Protein AF-A0A0E9LSZ1-F1 (afdb_monomer_lite)

pLDDT: mean 91.05, std 6.28, range [59.66, 96.69]

Radius of gyration: 18.32 Å; chains: 1; bounding box: 44×30×48 Å

Secondary structure (DSSP, 8-state):
--S--SEEE--B--SSHHHHHHHHHHHTTTS-----HHHHHTT---TT--HHHHHHHHHHTS-HHHHTTB-S--PEEE----BS---SS-EEE-TTT-S-----EEEEETTEEEETTTEEEEGGG--S-------

Foldseek 3Di:
DAQLDFKDWDFFDDPDVVLVVVLVVQLCVVDPPDDPVFCSLLVVDDPVDDNLVVSVVSLVSDDPVSNVGGDPGGDMGGDDWQAQDGAPGADEDDCVVPVDDDFDQRTDGRQWTQGPPNYIYRPVVDDDDDDDDDD

Sequence (135 aa):
MDQGASAAVKLCETPNRHIAGLVEQHLSQHFSDKTVWKKMVMNQVNETIDLAEFRQNALGYLTPGMLRFESEDKRVYTFNYPVIHYPDAAQTVSFDKILDIEGVLEGIKGQYLLLDGNRVLNIRRHSGYEMVMDY

Structure (mmCIF, N/CA/C/O backbone):
data_AF-A0A0E9LSZ1-F1
#
_entry.id   AF-A0A0E9LSZ1-F1
#
loop_
_atom_site.group_PDB
_atom_site.id
_atom_site.type_symbol
_atom_site.label_atom_id
_atom_site.label_alt_id
_atom_site.label_comp_id
_atom_site.label_asym_id
_atom_site.label_entity_id
_atom_site.label_seq_id
_atom_site.pdbx_PDB_ins_code
_atom_site.Cartn_x
_atom_site.Cartn_y
_atom_site.Cartn_z
_atom_site.occupancy
_atom_site.B_iso_or_equiv
_atom_site.auth_seq_id
_atom_site.auth_comp_id
_atom_site.auth_asym_id
_atom_site.auth_atom_id
_atom_site.pdbx_PDB_model_num
ATOM 1 N N . MET A 1 1 ? -3.906 -7.228 -0.835 1.00 59.66 1 MET A N 1
ATOM 2 C CA . MET A 1 1 ? -2.904 -6.181 -1.132 1.00 59.66 1 MET A CA 1
ATOM 3 C C . MET A 1 1 ? -2.451 -5.595 0.186 1.00 59.66 1 MET A C 1
ATOM 5 O O . MET A 1 1 ? -3.307 -5.155 0.935 1.00 59.66 1 MET A O 1
ATOM 9 N N . ASP A 1 2 ? -1.154 -5.584 0.478 1.00 66.75 2 ASP A N 1
ATOM 10 C CA . ASP A 1 2 ? -0.672 -5.186 1.811 1.00 66.75 2 ASP A CA 1
ATOM 11 C C . ASP A 1 2 ? -0.615 -3.665 2.001 1.00 66.75 2 ASP A C 1
ATOM 13 O O . ASP A 1 2 ? -0.883 -3.157 3.088 1.00 66.75 2 ASP A O 1
ATOM 17 N N . GLN A 1 3 ? -0.324 -2.925 0.927 1.00 73.31 3 GLN A N 1
ATOM 18 C CA . GLN A 1 3 ? -0.040 -1.490 0.995 1.00 73.31 3 GLN A CA 1
ATOM 19 C C . GLN A 1 3 ? -1.211 -0.573 0.601 1.00 73.31 3 GLN A C 1
ATOM 21 O O . GLN A 1 3 ? -1.004 0.623 0.483 1.00 73.31 3 GLN A O 1
ATOM 26 N N . GLY A 1 4 ? -2.428 -1.084 0.366 1.00 83.56 4 GLY A N 1
ATOM 27 C CA . GLY A 1 4 ? -3.614 -0.236 0.128 1.00 83.56 4 GLY A CA 1
ATOM 28 C C . GLY A 1 4 ? -3.534 0.721 -1.079 1.00 83.56 4 GLY A C 1
ATOM 29 O O . GLY A 1 4 ? -4.219 1.748 -1.092 1.00 83.56 4 GLY A O 1
ATOM 30 N N . ALA A 1 5 ? -2.708 0.402 -2.085 1.00 88.44 5 ALA A N 1
ATOM 31 C CA . ALA A 1 5 ? -2.524 1.209 -3.291 1.00 88.44 5 ALA A CA 1
ATOM 32 C C . ALA A 1 5 ? -3.860 1.473 -4.000 1.00 88.44 5 ALA A C 1
ATOM 34 O O . ALA A 1 5 ? -4.684 0.567 -4.126 1.00 88.44 5 ALA A O 1
ATOM 35 N N . SER A 1 6 ? -4.068 2.713 -4.451 1.00 90.00 6 SER A N 1
ATOM 36 C CA . SER A 1 6 ? -5.288 3.131 -5.168 1.00 90.00 6 SER A CA 1
ATOM 37 C C . SER A 1 6 ? -5.145 3.005 -6.685 1.00 90.00 6 SER A C 1
ATOM 39 O O . SER A 1 6 ? -6.137 2.822 -7.384 1.00 90.00 6 SER A O 1
ATOM 41 N N . ALA A 1 7 ? -3.912 3.030 -7.191 1.00 91.44 7 ALA A N 1
ATOM 42 C CA . ALA A 1 7 ? -3.604 2.714 -8.575 1.00 91.44 7 ALA A CA 1
ATOM 43 C C . ALA A 1 7 ? -2.188 2.136 -8.713 1.00 91.44 7 ALA A C 1
ATOM 45 O O . ALA A 1 7 ? -1.355 2.306 -7.821 1.00 91.44 7 ALA A O 1
ATOM 46 N N . ALA A 1 8 ? -1.925 1.445 -9.819 1.00 92.25 8 ALA A N 1
ATOM 47 C CA . ALA A 1 8 ? -0.615 0.913 -10.173 1.00 92.25 8 ALA A CA 1
ATOM 48 C C . ALA A 1 8 ? -0.434 0.864 -11.692 1.00 92.25 8 ALA A C 1
ATOM 50 O O . ALA A 1 8 ? -1.396 0.770 -12.448 1.00 92.25 8 ALA A O 1
ATOM 51 N N . VAL A 1 9 ? 0.817 0.865 -12.135 1.00 94.69 9 VAL A N 1
ATOM 52 C CA . VAL A 1 9 ? 1.195 0.630 -13.530 1.00 94.69 9 VAL A CA 1
ATOM 53 C C . VAL A 1 9 ? 2.315 -0.399 -13.559 1.00 94.69 9 VAL A C 1
ATOM 55 O O . VAL A 1 9 ? 3.185 -0.406 -12.685 1.00 94.69 9 VAL A O 1
ATOM 58 N N . LYS A 1 10 ? 2.285 -1.303 -14.538 1.00 95.06 10 LYS A N 1
ATOM 59 C CA . LYS A 1 10 ? 3.307 -2.338 -14.657 1.00 95.06 10 LYS A CA 1
ATOM 60 C C . LYS A 1 10 ? 4.573 -1.750 -15.287 1.00 95.06 10 LYS A C 1
ATOM 62 O O . LYS A 1 10 ? 4.518 -1.087 -16.324 1.00 95.06 10 LYS A O 1
ATOM 67 N N . LEU A 1 11 ? 5.714 -1.992 -14.643 1.00 95.56 11 LEU A N 1
ATOM 68 C CA . LEU A 1 11 ? 7.016 -1.528 -15.123 1.00 95.56 11 LEU A CA 1
ATOM 69 C C . LEU A 1 11 ? 7.757 -2.632 -15.882 1.00 95.56 11 LEU A C 1
ATOM 71 O O . LEU A 1 11 ? 8.099 -2.453 -17.049 1.00 95.56 11 LEU A O 1
ATOM 75 N N . CYS A 1 12 ? 7.947 -3.789 -15.242 1.00 95.88 12 CYS A N 1
ATOM 76 C CA . CYS A 1 12 ? 8.688 -4.916 -15.801 1.00 95.88 12 CYS A CA 1
ATOM 77 C C . CYS A 1 12 ? 7.959 -6.252 -15.606 1.00 95.88 12 CYS A C 1
ATOM 79 O O . CYS A 1 12 ? 7.284 -6.458 -14.598 1.00 95.88 12 CYS A O 1
ATOM 81 N N . GLU A 1 13 ? 8.156 -7.179 -16.542 1.00 96.31 13 GLU A N 1
ATOM 82 C CA . GLU A 1 13 ? 7.776 -8.591 -16.444 1.00 96.31 13 GLU A CA 1
ATOM 83 C C . GLU A 1 13 ? 9.040 -9.443 -16.481 1.00 96.31 13 GLU A C 1
ATOM 85 O O . GLU A 1 13 ? 9.707 -9.588 -17.504 1.00 96.31 13 GLU A O 1
ATOM 90 N N . THR A 1 14 ? 9.406 -9.978 -15.322 1.00 96.19 14 THR A N 1
ATOM 91 C CA . THR A 1 14 ? 10.652 -10.719 -15.142 1.00 96.19 14 THR A CA 1
ATOM 92 C C . THR A 1 14 ? 10.361 -12.218 -15.029 1.00 96.19 14 THR A C 1
ATOM 94 O O . THR A 1 14 ? 9.304 -12.617 -14.535 1.00 96.19 14 THR A O 1
ATOM 97 N N . PRO A 1 15 ? 11.285 -13.094 -15.460 1.00 95.25 15 PRO A N 1
ATOM 98 C CA . PRO A 1 15 ? 11.036 -14.536 -15.479 1.00 95.25 15 PRO A CA 1
ATOM 99 C C . PRO A 1 15 ? 11.062 -15.174 -14.080 1.00 95.25 15 PRO A C 1
ATOM 101 O O . PRO A 1 15 ? 10.687 -16.334 -13.928 1.00 95.25 15 PRO A O 1
ATOM 104 N N . ASN A 1 16 ? 11.540 -14.463 -13.053 1.00 95.94 16 ASN A N 1
ATOM 105 C CA . ASN A 1 16 ? 11.568 -14.944 -11.675 1.00 95.94 16 ASN A CA 1
ATOM 106 C C . ASN A 1 16 ? 11.652 -13.790 -10.662 1.00 95.94 16 ASN A C 1
ATOM 108 O O . ASN A 1 16 ? 12.044 -12.667 -10.982 1.00 95.94 16 ASN A O 1
ATOM 112 N N . ARG A 1 17 ? 11.337 -14.107 -9.399 1.00 95.38 17 ARG A N 1
ATOM 113 C CA . ARG A 1 17 ? 11.363 -13.146 -8.283 1.00 95.38 17 ARG A CA 1
ATOM 114 C C . ARG A 1 17 ? 12.750 -12.569 -7.998 1.00 95.38 17 ARG A C 1
ATOM 116 O O . ARG A 1 17 ? 12.836 -11.459 -7.493 1.00 95.38 17 ARG A O 1
ATOM 123 N N . HIS A 1 18 ? 13.823 -13.297 -8.312 1.00 96.12 18 HIS A N 1
ATOM 124 C CA . HIS A 1 18 ? 15.182 -12.804 -8.090 1.00 96.12 18 HIS A CA 1
ATOM 125 C C . HIS A 1 18 ? 15.478 -11.588 -8.978 1.00 96.12 18 HIS A C 1
ATOM 127 O O . HIS A 1 18 ? 15.919 -10.560 -8.476 1.00 96.12 18 HIS A O 1
ATOM 133 N N . ILE A 1 19 ? 15.153 -11.661 -10.272 1.00 95.44 19 ILE A N 1
ATOM 134 C CA . ILE A 1 19 ? 15.326 -10.534 -11.200 1.00 95.44 19 ILE A CA 1
ATOM 135 C C . ILE A 1 19 ? 14.367 -9.388 -10.859 1.00 95.44 19 ILE A C 1
ATOM 137 O O . ILE A 1 19 ? 14.782 -8.234 -10.917 1.00 95.44 19 ILE A O 1
ATOM 141 N N . ALA A 1 20 ? 13.122 -9.685 -10.459 1.00 95.75 20 ALA A N 1
ATOM 142 C CA . ALA A 1 20 ? 12.211 -8.656 -9.946 1.00 95.75 20 ALA A CA 1
ATOM 143 C C . ALA A 1 20 ? 12.845 -7.882 -8.777 1.00 95.75 20 ALA A C 1
ATOM 145 O O . ALA A 1 20 ? 12.922 -6.659 -8.831 1.00 95.75 20 ALA A O 1
ATOM 146 N N . GLY A 1 21 ? 13.394 -8.596 -7.789 1.00 94.94 21 GLY A N 1
ATOM 147 C CA . GLY A 1 21 ? 14.049 -7.986 -6.633 1.00 94.94 21 GLY A CA 1
ATOM 148 C C . GLY A 1 21 ? 15.271 -7.137 -6.996 1.00 94.94 21 GLY A C 1
ATOM 149 O O . GLY A 1 21 ? 15.482 -6.092 -6.391 1.00 94.94 21 GLY A O 1
ATOM 150 N N . LEU A 1 22 ? 16.051 -7.526 -8.013 1.00 95.38 22 LEU A N 1
ATOM 151 C CA . LEU A 1 22 ? 17.169 -6.706 -8.503 1.00 95.38 22 LEU A CA 1
ATOM 152 C C . LEU A 1 22 ? 16.692 -5.386 -9.124 1.00 95.38 22 LEU A C 1
ATOM 154 O O . LEU A 1 22 ? 17.313 -4.348 -8.903 1.00 95.38 22 LEU A O 1
ATOM 158 N N . VAL A 1 23 ? 15.595 -5.414 -9.889 1.00 95.69 23 VAL A N 1
ATOM 159 C CA . VAL A 1 23 ? 14.981 -4.202 -10.456 1.00 95.69 23 VAL A CA 1
ATOM 160 C C . VAL A 1 23 ? 14.418 -3.317 -9.341 1.00 95.69 23 VAL A C 1
ATOM 162 O O . VAL A 1 23 ? 14.687 -2.118 -9.322 1.00 95.69 23 VAL A O 1
ATOM 165 N N . GLU A 1 24 ? 13.694 -3.900 -8.384 1.00 94.19 24 GLU A N 1
ATOM 166 C CA . GLU A 1 24 ? 13.137 -3.188 -7.225 1.00 94.19 24 GLU A CA 1
ATOM 167 C C . GLU A 1 24 ? 14.233 -2.524 -6.381 1.00 94.19 24 GLU A C 1
ATOM 169 O O . GLU A 1 24 ? 14.139 -1.335 -6.083 1.00 94.19 24 GLU A O 1
ATOM 174 N N . GLN A 1 25 ? 15.305 -3.252 -6.056 1.00 93.94 25 GLN A N 1
ATOM 175 C CA . GLN A 1 25 ? 16.440 -2.734 -5.284 1.00 93.94 25 GLN A CA 1
ATOM 176 C C . GLN A 1 25 ? 17.167 -1.594 -6.013 1.00 93.94 25 GLN A C 1
ATOM 178 O O . GLN A 1 25 ? 17.665 -0.657 -5.386 1.00 93.94 25 GLN A O 1
ATOM 183 N N . HIS A 1 26 ? 17.263 -1.669 -7.341 1.00 94.81 26 HIS A N 1
ATOM 184 C CA . HIS A 1 26 ? 17.845 -0.592 -8.138 1.00 94.81 26 HIS A CA 1
ATOM 185 C C . HIS A 1 26 ? 16.960 0.658 -8.089 1.00 94.81 26 HIS A C 1
ATOM 187 O O . HIS A 1 26 ? 17.433 1.753 -7.792 1.00 94.81 26 HIS A O 1
ATOM 193 N N . LEU A 1 27 ? 15.652 0.491 -8.287 1.00 94.44 27 LEU A N 1
ATOM 194 C CA . LEU A 1 27 ? 14.690 1.593 -8.263 1.00 94.44 27 LEU A CA 1
ATOM 195 C C . LEU A 1 27 ? 14.496 2.202 -6.872 1.00 94.44 27 LEU A C 1
ATOM 197 O O . LEU A 1 27 ? 14.244 3.402 -6.779 1.00 94.44 27 LEU A O 1
ATOM 201 N N . SER A 1 28 ? 14.670 1.438 -5.790 1.00 92.25 28 SER A N 1
ATOM 202 C CA . SER A 1 28 ? 14.544 1.959 -4.421 1.00 92.25 28 SER A CA 1
ATOM 203 C C . SER A 1 28 ? 15.586 3.031 -4.076 1.00 92.25 28 SER A C 1
ATOM 205 O O . SER A 1 28 ? 15.443 3.737 -3.083 1.00 92.25 28 SER A O 1
ATOM 207 N N . GLN A 1 29 ? 16.644 3.169 -4.884 1.00 93.06 29 GLN A N 1
ATOM 208 C CA . GLN A 1 29 ? 17.620 4.259 -4.758 1.00 93.06 29 GLN A CA 1
ATOM 209 C C . GLN A 1 29 ? 17.062 5.602 -5.254 1.00 93.06 29 GLN A C 1
ATOM 211 O O . GLN A 1 29 ? 17.536 6.658 -4.841 1.00 93.06 29 GLN A O 1
ATOM 216 N N . HIS A 1 30 ? 16.049 5.564 -6.124 1.00 92.00 30 HIS A N 1
ATOM 217 C CA . HIS A 1 30 ? 15.422 6.733 -6.743 1.00 92.00 30 HIS A CA 1
ATOM 218 C C . HIS A 1 30 ? 14.023 7.012 -6.183 1.00 92.00 30 HIS A C 1
ATOM 220 O O . HIS A 1 30 ? 13.609 8.167 -6.097 1.00 92.00 30 HIS A O 1
ATOM 226 N N . PHE A 1 31 ? 13.303 5.965 -5.773 1.00 88.44 31 PHE A N 1
ATOM 227 C CA . PHE A 1 31 ? 11.940 6.052 -5.261 1.00 88.44 31 PHE A CA 1
ATOM 228 C C . PHE A 1 31 ? 11.869 5.605 -3.802 1.00 88.44 31 PHE A C 1
ATOM 230 O O . PHE A 1 31 ? 12.401 4.569 -3.411 1.00 88.44 31 PHE A O 1
ATOM 237 N N . SER A 1 32 ? 11.165 6.389 -2.990 1.00 84.19 32 SER A N 1
ATOM 238 C CA . SER A 1 32 ? 10.914 6.064 -1.588 1.00 84.19 32 SER A CA 1
ATOM 239 C C . SER A 1 32 ? 9.782 5.043 -1.467 1.00 84.19 32 SER A C 1
ATOM 241 O O . SER A 1 32 ? 8.663 5.325 -1.883 1.00 84.19 32 SER A O 1
ATOM 243 N N . ASP A 1 33 ? 10.029 3.926 -0.781 1.00 77.00 33 ASP A N 1
ATOM 244 C CA . ASP A 1 33 ? 9.016 2.910 -0.420 1.00 77.00 33 ASP A CA 1
ATOM 245 C C . ASP A 1 33 ? 8.106 3.348 0.758 1.00 77.00 33 ASP A C 1
ATOM 247 O O . ASP A 1 33 ? 7.398 2.571 1.398 1.00 77.00 33 ASP A O 1
ATOM 251 N N . LYS A 1 34 ? 8.126 4.637 1.120 1.00 77.06 34 LYS A N 1
ATOM 252 C CA . LYS A 1 34 ? 7.335 5.146 2.248 1.00 77.06 34 LYS A CA 1
ATOM 253 C C . LYS A 1 34 ? 5.902 5.440 1.826 1.00 77.06 34 LYS A C 1
ATOM 255 O O . LYS A 1 34 ? 5.612 6.490 1.258 1.00 77.06 34 LYS A O 1
ATOM 260 N N . THR A 1 35 ? 4.987 4.573 2.239 1.00 81.12 35 THR A N 1
ATOM 261 C CA . THR A 1 35 ? 3.549 4.855 2.186 1.00 81.12 35 THR A CA 1
ATOM 262 C C . THR A 1 35 ? 3.130 5.766 3.343 1.00 81.12 35 THR A C 1
ATOM 264 O O . THR A 1 35 ? 3.306 5.436 4.519 1.00 81.12 35 THR A O 1
ATOM 267 N N . VAL A 1 36 ? 2.501 6.906 3.034 1.00 87.88 36 VAL A N 1
ATOM 268 C CA . VAL A 1 36 ? 1.848 7.759 4.043 1.00 87.88 36 VAL A CA 1
ATOM 269 C C . VAL A 1 36 ? 0.496 7.140 4.408 1.00 87.88 36 VAL A C 1
ATOM 271 O O . VAL A 1 36 ? -0.557 7.573 3.941 1.00 87.88 36 VAL A O 1
ATOM 274 N N . TRP A 1 37 ? 0.529 6.093 5.238 1.00 90.12 37 TRP A N 1
ATOM 275 C CA . TRP A 1 37 ? -0.632 5.237 5.507 1.00 90.12 37 TRP A CA 1
ATOM 276 C C . TRP A 1 37 ? -1.860 6.006 6.012 1.00 90.12 37 TRP A C 1
ATOM 278 O O . TRP A 1 37 ? -2.970 5.657 5.632 1.00 90.12 37 TRP A O 1
ATOM 288 N N . LYS A 1 38 ? -1.681 7.075 6.809 1.00 91.69 38 LYS A N 1
ATOM 289 C CA . LYS A 1 38 ? -2.798 7.909 7.294 1.00 91.69 38 LYS A CA 1
ATOM 290 C C . LYS A 1 38 ? -3.592 8.500 6.134 1.00 91.69 38 LYS A C 1
ATOM 292 O O . LYS A 1 38 ? -4.794 8.298 6.056 1.00 91.69 38 LYS A O 1
ATOM 297 N N . LYS A 1 39 ? -2.906 9.154 5.192 1.00 91.38 39 LYS A N 1
ATOM 298 C CA . LYS A 1 39 ? -3.542 9.715 3.992 1.00 91.38 39 LYS A CA 1
ATOM 299 C C . LYS A 1 39 ? -4.241 8.625 3.184 1.00 91.38 39 LYS A C 1
ATOM 301 O O . LYS A 1 39 ? -5.370 8.803 2.753 1.00 91.38 39 LYS A O 1
ATOM 306 N N . MET A 1 40 ? -3.599 7.467 3.046 1.00 91.62 40 MET A N 1
ATOM 307 C CA . MET A 1 40 ? -4.158 6.328 2.322 1.00 91.62 40 MET A CA 1
ATOM 308 C C . MET A 1 40 ? -5.469 5.810 2.937 1.00 91.62 40 MET A C 1
ATOM 310 O O . MET A 1 40 ? -6.444 5.646 2.200 1.00 91.62 40 MET A O 1
ATOM 314 N N . VAL A 1 41 ? -5.510 5.555 4.252 1.00 93.81 41 VAL A N 1
ATOM 315 C CA . VAL A 1 41 ? -6.721 5.050 4.932 1.00 93.81 41 VAL A CA 1
ATOM 316 C C . VAL A 1 41 ? -7.812 6.107 5.055 1.00 93.81 41 VAL A C 1
ATOM 318 O O . VAL A 1 41 ? -8.967 5.740 5.164 1.00 93.81 41 VAL A O 1
ATOM 321 N N . MET A 1 42 ? -7.467 7.392 4.975 1.00 94.25 42 MET A N 1
ATOM 322 C CA . MET A 1 42 ? -8.417 8.510 4.893 1.00 94.25 42 MET A CA 1
ATOM 323 C C . MET A 1 42 ? -8.860 8.812 3.449 1.00 94.25 42 MET A C 1
ATOM 325 O O . MET A 1 42 ? -9.488 9.829 3.183 1.00 94.25 42 MET A O 1
ATOM 329 N N . ASN A 1 43 ? -8.466 7.969 2.489 1.00 92.31 43 ASN A N 1
ATOM 330 C CA . ASN A 1 43 ? -8.708 8.150 1.056 1.00 92.31 43 ASN A CA 1
ATOM 331 C C . ASN A 1 43 ? -8.229 9.486 0.462 1.00 92.31 43 ASN A C 1
ATOM 333 O O . ASN A 1 43 ? -8.730 9.937 -0.562 1.00 92.31 43 ASN A O 1
ATOM 337 N N . GLN A 1 44 ? -7.208 10.093 1.061 1.00 90.12 44 GLN A N 1
ATOM 338 C CA . GLN A 1 44 ? -6.534 11.276 0.536 1.00 90.12 44 GLN A CA 1
ATOM 339 C C . GLN A 1 44 ? -5.514 10.857 -0.527 1.00 90.12 44 GLN A C 1
ATOM 341 O O . GLN A 1 44 ? -4.299 10.871 -0.302 1.00 90.12 44 GLN A O 1
ATOM 346 N N . VAL A 1 45 ? -6.028 10.409 -1.670 1.00 82.25 45 VAL A N 1
ATOM 347 C CA . VAL A 1 45 ? -5.228 10.029 -2.835 1.00 82.25 45 VAL A CA 1
ATOM 348 C C . VAL A 1 45 ? -4.800 11.296 -3.566 1.00 82.25 45 VAL A C 1
ATOM 350 O O . VAL A 1 45 ? -5.595 12.210 -3.759 1.00 82.25 45 VAL A O 1
ATOM 353 N N . ASN A 1 46 ? -3.528 11.369 -3.960 1.00 80.69 46 ASN A N 1
ATOM 354 C CA . ASN A 1 46 ? -3.071 12.471 -4.792 1.00 80.69 46 ASN A CA 1
ATOM 355 C C . ASN A 1 46 ? -3.415 12.192 -6.261 1.00 80.69 46 ASN A C 1
ATOM 357 O O . ASN A 1 46 ? -2.699 11.453 -6.933 1.00 80.69 46 ASN A O 1
ATOM 361 N N . GLU A 1 47 ? -4.502 12.787 -6.741 1.00 76.75 47 GLU A N 1
ATOM 362 C CA . GLU A 1 47 ? -4.983 12.628 -8.119 1.00 76.75 47 GLU A CA 1
ATOM 363 C C . GLU A 1 47 ? -4.111 13.344 -9.160 1.00 76.75 47 GLU A C 1
ATOM 365 O O . GLU A 1 47 ? -4.249 13.087 -10.351 1.00 76.75 47 GLU A O 1
ATOM 370 N N . THR A 1 48 ? -3.182 14.213 -8.743 1.00 80.56 48 THR A N 1
ATOM 371 C CA . THR A 1 48 ? -2.287 14.924 -9.675 1.00 80.56 48 THR A CA 1
ATOM 372 C C . THR A 1 48 ? -1.097 14.085 -10.138 1.00 80.56 48 THR A C 1
ATOM 374 O O . THR A 1 48 ? -0.303 14.544 -10.955 1.00 80.56 48 THR A O 1
ATOM 377 N N . ILE A 1 49 ? -0.946 12.865 -9.616 1.00 82.44 49 ILE A N 1
ATOM 378 C CA . ILE A 1 49 ? 0.136 11.954 -9.990 1.00 82.44 49 ILE A CA 1
ATOM 379 C C . ILE A 1 49 ? -0.185 11.301 -11.336 1.00 82.44 49 ILE A C 1
ATOM 381 O O . ILE A 1 49 ? -1.081 10.462 -11.427 1.00 82.44 49 ILE A O 1
ATOM 385 N N . ASP A 1 50 ? 0.611 11.615 -12.358 1.00 89.06 50 ASP A N 1
ATOM 386 C CA . ASP A 1 50 ? 0.573 10.909 -13.637 1.00 89.06 50 ASP A CA 1
ATOM 387 C C . ASP A 1 50 ? 1.433 9.635 -13.577 1.00 89.06 50 ASP A C 1
ATOM 389 O O . ASP A 1 50 ? 2.663 9.660 -13.658 1.00 89.06 50 ASP A O 1
ATOM 393 N N . LEU A 1 51 ? 0.775 8.481 -13.441 1.00 90.06 51 LEU A N 1
ATOM 394 C CA . LEU A 1 51 ? 1.457 7.187 -13.409 1.00 90.06 51 LEU A CA 1
ATOM 395 C C . LEU A 1 51 ? 2.170 6.838 -14.725 1.00 90.06 51 LEU A C 1
ATOM 397 O O . LEU A 1 51 ? 3.138 6.076 -14.695 1.00 90.06 51 LEU A O 1
ATOM 401 N N . ALA A 1 52 ? 1.737 7.377 -15.866 1.00 90.56 52 ALA A N 1
ATOM 402 C CA . ALA A 1 52 ? 2.421 7.164 -17.135 1.00 90.56 52 ALA A CA 1
ATOM 403 C C . ALA A 1 52 ? 3.756 7.921 -17.168 1.00 90.56 52 ALA A C 1
ATOM 405 O O . ALA A 1 52 ? 4.768 7.348 -17.580 1.00 90.56 52 ALA A O 1
ATOM 406 N N . GLU A 1 53 ? 3.781 9.159 -16.669 1.00 91.94 53 GLU A N 1
ATOM 407 C CA . GLU A 1 53 ? 5.015 9.934 -16.500 1.00 91.94 53 GLU A CA 1
ATOM 408 C C . GLU A 1 53 ? 5.962 9.247 -15.505 1.00 91.94 53 GLU A C 1
ATOM 410 O O . GLU A 1 53 ? 7.133 9.010 -15.809 1.00 91.94 53 GLU A O 1
ATOM 415 N N . PHE A 1 54 ? 5.446 8.820 -14.347 1.00 91.38 54 PHE A N 1
ATOM 416 C CA . PHE A 1 54 ? 6.228 8.069 -13.360 1.00 91.38 54 PHE A CA 1
ATOM 417 C C . PHE A 1 54 ? 6.831 6.789 -13.943 1.00 91.38 54 PHE A C 1
ATOM 419 O O . PHE A 1 54 ? 7.993 6.486 -13.671 1.00 91.38 54 PHE A O 1
ATOM 426 N N . ARG A 1 55 ? 6.080 6.053 -14.773 1.00 94.12 55 ARG A N 1
ATOM 427 C CA . ARG A 1 55 ? 6.595 4.869 -15.473 1.00 94.12 55 ARG A CA 1
ATOM 428 C C . ARG A 1 55 ? 7.763 5.233 -16.385 1.00 94.12 55 ARG A C 1
ATOM 430 O O . ARG A 1 55 ? 8.775 4.539 -16.359 1.00 94.12 55 ARG A O 1
ATOM 437 N N . GLN A 1 56 ? 7.640 6.293 -17.185 1.00 93.50 56 GLN A N 1
ATOM 438 C CA . GLN A 1 56 ? 8.719 6.731 -18.079 1.00 93.50 56 GLN A CA 1
ATOM 439 C C . GLN A 1 56 ? 9.970 7.133 -17.294 1.00 93.50 56 GLN A C 1
ATOM 441 O O . GLN A 1 56 ? 11.065 6.667 -17.610 1.00 93.50 56 GLN A O 1
ATOM 446 N N . ASN A 1 57 ? 9.799 7.912 -16.225 1.00 93.94 57 ASN A N 1
ATOM 447 C CA . ASN A 1 57 ? 10.892 8.303 -15.340 1.00 93.94 57 ASN A CA 1
ATOM 448 C C . ASN A 1 57 ? 11.568 7.076 -14.708 1.00 93.94 57 ASN A C 1
ATOM 450 O O . ASN A 1 57 ? 12.792 6.977 -14.713 1.00 93.94 57 ASN A O 1
ATOM 454 N N . ALA A 1 58 ? 10.788 6.101 -14.228 1.00 94.75 58 ALA A N 1
ATOM 455 C CA . ALA A 1 58 ? 11.315 4.864 -13.655 1.00 94.75 58 ALA A CA 1
ATOM 456 C C . ALA A 1 58 ? 12.118 4.036 -14.671 1.00 94.75 58 ALA A C 1
ATOM 458 O O . ALA A 1 58 ? 13.203 3.559 -14.339 1.00 94.75 58 ALA A O 1
ATOM 459 N N . LEU A 1 59 ? 11.637 3.908 -15.913 1.00 95.38 59 LEU A N 1
ATOM 460 C CA . LEU A 1 59 ? 12.379 3.234 -16.985 1.00 95.38 59 LEU A CA 1
ATOM 461 C C . LEU A 1 59 ? 13.694 3.943 -17.319 1.00 95.38 59 LEU A C 1
ATOM 463 O O . LEU A 1 59 ? 14.685 3.270 -17.589 1.00 95.38 59 LEU A O 1
ATOM 467 N N . GLY A 1 60 ? 13.729 5.277 -17.249 1.00 95.19 60 GLY A N 1
ATOM 468 C CA . GLY A 1 60 ? 14.940 6.068 -17.480 1.00 95.19 60 GLY A CA 1
ATOM 469 C C . GLY A 1 60 ? 16.083 5.768 -16.504 1.00 95.19 60 GLY A C 1
ATOM 470 O O . GLY A 1 60 ? 17.245 5.984 -16.842 1.00 95.19 60 GLY A O 1
ATOM 471 N N . TYR A 1 61 ? 15.779 5.229 -15.320 1.00 95.81 61 TYR A N 1
ATOM 472 C CA . TYR A 1 61 ? 16.789 4.806 -14.346 1.00 95.81 61 TYR A CA 1
ATOM 473 C C . TYR A 1 61 ? 17.282 3.367 -14.552 1.00 95.81 61 TYR A C 1
ATOM 475 O O . TYR A 1 61 ? 18.284 2.981 -13.947 1.00 95.81 61 TYR A O 1
ATOM 483 N N . LEU A 1 62 ? 16.608 2.553 -15.371 1.00 95.56 62 LEU A N 1
ATOM 484 C CA . LEU A 1 62 ? 16.963 1.146 -15.552 1.00 95.56 62 LEU A CA 1
ATOM 485 C C . LEU A 1 62 ? 18.196 0.968 -16.444 1.00 95.56 62 LEU A C 1
ATOM 487 O O . LEU A 1 62 ? 18.407 1.669 -17.431 1.00 95.56 62 LEU A O 1
ATOM 491 N N . THR A 1 63 ? 19.003 -0.042 -16.125 1.00 94.56 63 THR A N 1
ATOM 492 C CA . THR A 1 63 ? 20.144 -0.432 -16.966 1.00 94.56 63 THR A CA 1
ATOM 493 C C . THR A 1 63 ? 19.676 -1.147 -18.244 1.00 94.56 63 THR A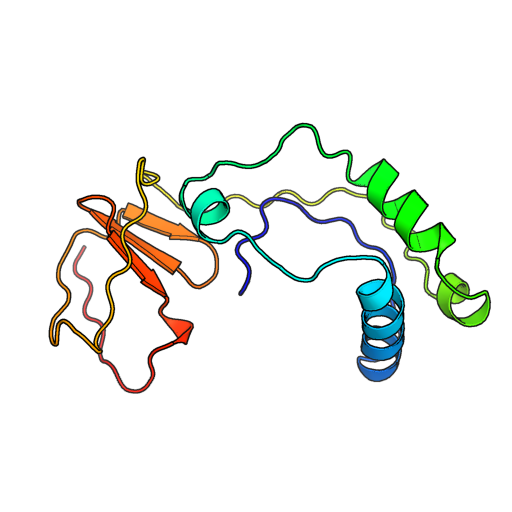 C 1
ATOM 495 O O . THR A 1 63 ? 18.598 -1.748 -18.246 1.00 94.56 63 THR A O 1
ATOM 498 N N . PRO A 1 64 ? 20.491 -1.204 -19.319 1.00 93.50 64 PRO A N 1
ATOM 499 C CA . PRO A 1 64 ? 20.132 -1.934 -20.542 1.00 93.50 64 PRO A CA 1
ATOM 500 C C . PRO A 1 64 ? 19.756 -3.406 -20.302 1.00 93.50 64 PRO A C 1
ATOM 502 O O . PRO A 1 64 ? 18.851 -3.940 -20.940 1.00 93.50 64 PRO A O 1
ATOM 505 N N . GLY A 1 65 ? 20.414 -4.062 -19.338 1.00 93.50 65 GLY A N 1
ATOM 506 C CA . GLY A 1 65 ? 20.108 -5.441 -18.953 1.00 93.50 65 GLY A CA 1
ATOM 507 C C . GLY A 1 65 ? 18.769 -5.604 -18.227 1.00 93.50 65 GLY A C 1
ATOM 508 O O . GLY A 1 65 ? 18.208 -6.694 -18.257 1.00 93.50 65 GLY A O 1
ATOM 509 N N . MET A 1 66 ? 18.248 -4.543 -17.606 1.00 95.31 66 MET A N 1
ATOM 510 C CA . MET A 1 66 ? 16.936 -4.520 -16.948 1.00 95.31 66 MET A CA 1
ATOM 511 C C . MET A 1 66 ? 15.822 -4.106 -17.915 1.00 95.31 66 MET A C 1
ATOM 513 O O . MET A 1 66 ? 14.743 -4.689 -17.874 1.00 95.31 66 MET A O 1
ATOM 517 N N . LEU A 1 67 ? 16.097 -3.162 -18.824 1.00 95.56 67 LEU A N 1
ATOM 518 C CA . LEU A 1 67 ? 15.141 -2.674 -19.828 1.00 95.56 67 LEU A CA 1
ATOM 519 C C . LEU A 1 67 ? 14.600 -3.781 -20.737 1.00 95.56 67 LEU A C 1
ATOM 521 O O . LEU A 1 67 ? 13.469 -3.700 -21.199 1.00 95.56 67 LEU A O 1
ATOM 525 N N . ARG A 1 68 ? 15.354 -4.867 -20.932 1.00 95.75 68 ARG A N 1
ATOM 526 C CA . ARG A 1 68 ? 14.869 -6.053 -21.658 1.00 95.75 68 ARG A CA 1
ATOM 527 C C . ARG A 1 68 ? 13.636 -6.718 -21.032 1.00 95.75 68 ARG A C 1
ATOM 529 O O . ARG A 1 68 ? 13.032 -7.570 -21.672 1.00 95.75 68 ARG A O 1
ATOM 536 N N . PHE A 1 69 ? 13.343 -6.406 -19.771 1.00 96.25 69 PHE A N 1
ATOM 537 C CA . PHE A 1 69 ? 12.179 -6.894 -19.041 1.00 96.25 69 PHE A CA 1
ATOM 538 C C . PHE A 1 69 ? 11.073 -5.842 -18.957 1.00 96.25 69 PHE A C 1
ATOM 540 O O . PHE A 1 69 ? 10.129 -6.058 -18.205 1.00 96.25 69 PHE A O 1
ATOM 547 N N . GLU A 1 70 ? 11.174 -4.700 -19.651 1.00 96.31 70 GLU A N 1
ATOM 548 C CA . GLU A 1 70 ? 10.073 -3.736 -19.734 1.00 96.31 70 GLU A CA 1
ATOM 549 C C . GLU A 1 70 ? 8.786 -4.456 -20.155 1.00 96.31 70 GLU A C 1
ATOM 551 O O . GLU A 1 70 ? 8.770 -5.211 -21.125 1.00 96.31 70 GLU A O 1
ATOM 556 N N . SER A 1 71 ? 7.699 -4.224 -19.419 1.00 96.06 71 SER A N 1
ATOM 557 C CA . SER A 1 71 ? 6.403 -4.774 -19.804 1.00 96.06 71 SER A CA 1
ATOM 558 C C . SER A 1 71 ? 5.754 -3.922 -20.888 1.00 96.06 71 SER A C 1
ATOM 560 O O . SER A 1 71 ? 5.685 -2.700 -20.759 1.00 96.06 71 SER A O 1
ATOM 562 N N . GLU A 1 72 ? 5.185 -4.556 -21.909 1.00 94.62 72 GLU A N 1
ATOM 563 C CA . GLU A 1 72 ? 4.379 -3.871 -22.928 1.00 94.62 72 GLU A CA 1
ATOM 564 C C . GLU A 1 72 ? 3.040 -3.351 -22.373 1.00 94.62 72 GLU A C 1
ATOM 566 O O . GLU A 1 72 ? 2.412 -2.466 -22.960 1.00 94.62 72 GLU A O 1
ATOM 571 N N . ASP A 1 73 ? 2.608 -3.863 -21.216 1.00 94.44 73 ASP A N 1
ATOM 572 C CA . ASP A 1 73 ? 1.371 -3.467 -20.557 1.00 94.44 73 ASP A CA 1
ATOM 573 C C . ASP A 1 73 ? 1.513 -2.114 -19.850 1.00 94.44 73 ASP A C 1
ATOM 575 O O . ASP A 1 73 ? 2.000 -2.006 -18.724 1.00 94.44 73 ASP A O 1
ATOM 579 N N . LYS A 1 74 ? 1.040 -1.067 -20.526 1.00 93.56 74 LYS A N 1
ATOM 580 C CA . LYS A 1 74 ? 1.071 0.321 -20.042 1.00 93.56 74 LYS A CA 1
ATOM 581 C C . LYS A 1 74 ? -0.209 0.743 -19.320 1.00 93.56 74 LYS A C 1
ATOM 583 O O . LYS A 1 74 ? -0.380 1.926 -19.033 1.00 93.56 74 LYS A O 1
ATOM 588 N N . ARG A 1 75 ? -1.139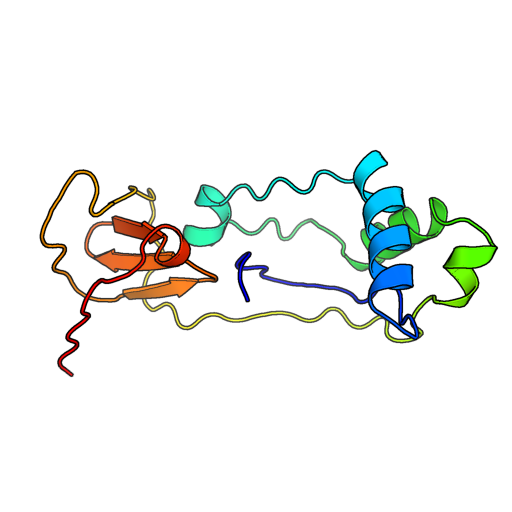 -0.184 -19.062 1.00 94.62 75 ARG A N 1
ATOM 589 C CA . ARG A 1 75 ? -2.420 0.153 -18.432 1.00 94.62 75 ARG A CA 1
ATOM 590 C C . ARG A 1 75 ? -2.205 0.622 -16.998 1.00 94.62 75 ARG A C 1
ATOM 592 O O . ARG A 1 75 ? -1.453 0.014 -16.235 1.00 94.62 75 ARG A O 1
ATOM 599 N N . VAL A 1 76 ? -2.922 1.681 -16.634 1.00 93.31 76 VAL A N 1
ATOM 600 C CA . VAL A 1 76 ? -3.089 2.076 -15.238 1.00 93.31 76 VAL A CA 1
ATOM 601 C C . VAL A 1 76 ? -4.219 1.242 -14.652 1.00 93.31 76 VAL A C 1
ATOM 603 O O . VAL A 1 76 ? -5.364 1.310 -15.094 1.00 93.31 76 VAL A O 1
ATOM 606 N N . TYR A 1 77 ? -3.876 0.438 -13.660 1.00 92.75 77 TYR A N 1
ATOM 607 C CA . TYR A 1 77 ? -4.811 -0.329 -12.859 1.00 92.75 77 TYR A CA 1
ATOM 608 C C . TYR A 1 77 ? -5.293 0.541 -11.712 1.00 92.75 77 TYR A C 1
ATOM 610 O O . TYR A 1 77 ? -4.472 1.092 -10.986 1.00 92.75 77 TYR A O 1
ATOM 618 N N . THR A 1 78 ? -6.603 0.651 -11.530 1.00 91.56 78 THR A N 1
ATOM 619 C CA . THR A 1 78 ? -7.220 1.366 -10.406 1.00 91.56 78 THR A CA 1
ATOM 620 C C . THR A 1 78 ? -7.858 0.360 -9.460 1.00 91.56 78 THR A C 1
ATOM 622 O O . THR A 1 78 ? -8.445 -0.630 -9.899 1.00 91.56 78 THR A O 1
ATOM 625 N N . PHE A 1 79 ? -7.747 0.603 -8.159 1.00 90.50 79 PHE A N 1
ATOM 626 C CA . PHE A 1 79 ? -8.227 -0.310 -7.132 1.00 90.50 79 PHE A CA 1
ATOM 627 C C . PHE A 1 79 ? -9.270 0.368 -6.258 1.00 90.50 79 PHE A C 1
ATOM 629 O O . PHE A 1 79 ? -8.988 1.360 -5.587 1.00 90.50 79 PHE A O 1
ATOM 636 N N . ASN A 1 80 ? -10.460 -0.225 -6.232 1.00 89.94 80 ASN A N 1
ATOM 637 C CA . ASN A 1 80 ? -11.534 0.173 -5.338 1.00 89.94 80 ASN A CA 1
ATOM 638 C C . ASN A 1 80 ? -11.553 -0.759 -4.129 1.00 89.94 80 ASN A C 1
ATOM 640 O O . ASN A 1 80 ? -11.406 -1.974 -4.267 1.00 89.94 80 ASN A O 1
ATOM 644 N N . TYR A 1 81 ? -11.740 -0.177 -2.951 1.00 91.56 81 TYR A N 1
ATOM 645 C CA . TYR A 1 81 ? -11.813 -0.904 -1.692 1.00 91.56 81 TYR A CA 1
ATOM 646 C C . TYR A 1 81 ? -13.237 -0.833 -1.139 1.00 91.56 81 TYR A C 1
ATOM 648 O O . TYR A 1 81 ? -13.877 0.212 -1.281 1.00 91.56 81 TYR A O 1
ATOM 656 N N . PRO A 1 82 ? -13.743 -1.910 -0.512 1.00 93.00 82 PRO A N 1
ATOM 657 C CA . PRO A 1 82 ? -15.057 -1.901 0.110 1.00 93.00 82 PRO A CA 1
ATOM 658 C C . PRO A 1 82 ? -14.977 -1.091 1.406 1.00 93.00 82 PRO A C 1
ATOM 660 O O . PRO A 1 82 ? -14.555 -1.582 2.455 1.00 93.00 82 PRO A O 1
ATOM 663 N N . VAL A 1 83 ? -15.326 0.185 1.291 1.00 94.50 83 VAL A N 1
ATOM 664 C CA . VAL A 1 83 ? -15.356 1.141 2.392 1.00 94.50 83 VAL A CA 1
ATOM 665 C C . VAL A 1 83 ? -16.644 1.942 2.288 1.00 94.50 83 VAL A C 1
ATOM 667 O O . V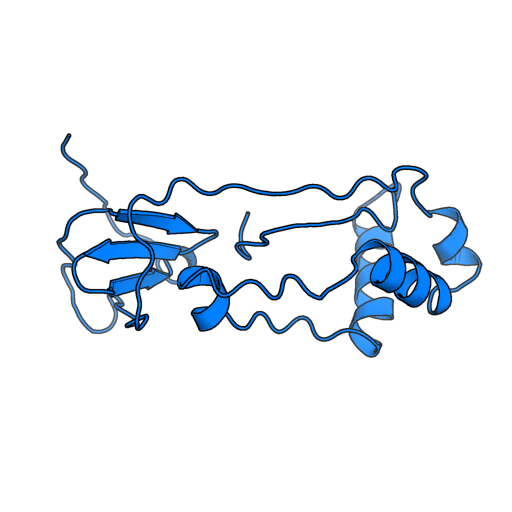AL A 1 83 ? -16.899 2.581 1.270 1.00 94.50 83 VAL A O 1
ATOM 670 N N . ILE A 1 84 ? -17.449 1.877 3.342 1.00 94.69 84 ILE A N 1
ATOM 671 C CA . ILE A 1 84 ? -18.697 2.621 3.504 1.00 94.69 84 ILE A CA 1
ATOM 672 C C . ILE A 1 84 ? -18.368 4.057 3.914 1.00 94.69 84 ILE A C 1
ATOM 674 O O . ILE A 1 84 ? -18.866 5.006 3.312 1.00 94.69 84 ILE A O 1
ATOM 678 N N . HIS A 1 85 ? -17.493 4.208 4.910 1.00 93.31 85 HIS A N 1
ATOM 679 C CA . HIS A 1 85 ? -17.054 5.498 5.420 1.00 93.31 85 HIS A CA 1
ATOM 680 C C . HIS A 1 85 ? -15.537 5.510 5.627 1.00 93.31 85 HIS A C 1
ATOM 682 O O . HIS A 1 85 ? -14.958 4.586 6.197 1.00 93.31 85 HIS A O 1
ATOM 688 N N . TYR A 1 86 ? -14.884 6.553 5.113 1.00 95.31 86 TYR A N 1
ATOM 689 C CA . TYR A 1 86 ? -13.464 6.791 5.346 1.00 95.31 86 TYR A CA 1
ATOM 690 C C . TYR A 1 86 ? -13.298 7.735 6.539 1.00 95.31 86 TYR A C 1
ATOM 692 O O . TYR A 1 86 ? -14.023 8.722 6.610 1.00 95.31 86 TYR A O 1
ATOM 700 N N . PRO A 1 87 ? -12.325 7.493 7.433 1.00 95.44 87 PRO A N 1
ATOM 701 C CA . PRO A 1 87 ? -12.088 8.364 8.574 1.00 95.44 87 PRO A CA 1
ATOM 702 C C . PRO A 1 87 ? -11.630 9.764 8.137 1.00 95.44 87 PRO A C 1
ATOM 704 O O . PRO A 1 87 ? -10.693 9.893 7.347 1.00 95.44 87 PRO A O 1
ATOM 707 N N . ASP A 1 88 ? -12.196 10.806 8.744 1.00 94.06 88 ASP A N 1
ATOM 708 C CA . ASP A 1 88 ? -11.749 12.199 8.590 1.00 94.06 88 ASP A CA 1
ATOM 709 C C . ASP A 1 88 ? -10.446 12.474 9.355 1.00 94.06 88 ASP A C 1
ATOM 711 O O . ASP A 1 88 ? -9.658 13.355 9.003 1.00 94.06 88 ASP A O 1
ATOM 715 N N . ALA A 1 89 ? -10.200 11.709 10.421 1.00 94.81 89 ALA A N 1
ATOM 716 C CA . ALA A 1 89 ? -9.008 11.823 11.252 1.00 94.81 89 ALA A CA 1
ATOM 717 C C . ALA A 1 89 ? -8.593 10.452 11.797 1.00 94.81 89 ALA A C 1
ATOM 719 O O . ALA A 1 89 ? -8.939 10.093 12.918 1.00 94.81 89 ALA A O 1
ATOM 720 N N . ALA A 1 90 ? -7.828 9.684 11.015 1.00 95.00 90 ALA A N 1
ATOM 721 C CA . ALA A 1 90 ? -7.459 8.308 11.358 1.00 95.00 90 ALA A CA 1
ATOM 722 C C . ALA A 1 90 ? -6.764 8.172 12.732 1.00 95.00 90 ALA A C 1
ATOM 724 O O . ALA A 1 90 ? -5.649 8.674 12.942 1.00 95.00 90 ALA A O 1
ATOM 725 N N . GLN A 1 91 ? -7.395 7.418 13.637 1.00 95.38 91 GLN A N 1
A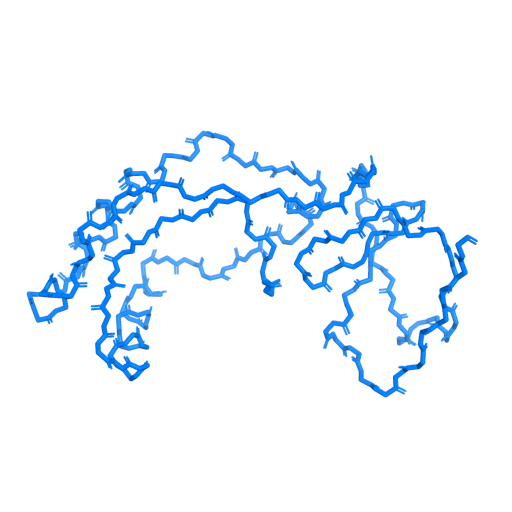TOM 726 C CA . GLN A 1 91 ? -6.906 7.105 14.980 1.00 95.38 91 GLN A CA 1
ATOM 727 C C . GLN A 1 91 ? -6.485 5.639 15.063 1.00 95.38 91 GLN A C 1
ATOM 729 O O . GLN A 1 91 ? -7.273 4.738 14.801 1.00 95.38 91 GLN A O 1
ATOM 734 N N . THR A 1 92 ? -5.235 5.371 15.435 1.00 94.50 92 THR A N 1
ATOM 735 C CA . THR A 1 92 ? -4.752 3.989 15.538 1.00 94.50 92 THR A CA 1
ATOM 736 C C . THR A 1 92 ? -5.274 3.318 16.802 1.00 94.50 92 THR A C 1
ATOM 738 O O . THR A 1 92 ? -5.024 3.808 17.904 1.00 94.50 92 THR A O 1
ATOM 741 N N . VAL A 1 93 ? -5.885 2.148 16.641 1.00 94.75 93 VAL A N 1
ATOM 742 C CA . VAL A 1 93 ? -6.155 1.202 17.730 1.00 94.75 93 VAL A CA 1
ATOM 743 C C . VAL A 1 93 ? -5.242 -0.019 17.604 1.00 94.75 93 VAL A C 1
ATOM 745 O O . VAL A 1 93 ? -4.752 -0.331 16.519 1.00 94.75 93 VAL A O 1
ATOM 748 N N . SER A 1 94 ? -4.928 -0.655 18.732 1.00 92.88 94 SER A N 1
ATOM 749 C CA . SER A 1 94 ? -4.008 -1.795 18.806 1.00 92.88 94 SER A CA 1
ATOM 750 C C . SER A 1 94 ? -4.321 -2.639 20.034 1.00 92.88 94 SER A C 1
ATOM 752 O O . SER A 1 94 ? -4.572 -2.083 21.109 1.00 92.88 94 SER A O 1
ATOM 754 N N . PHE A 1 95 ? -4.185 -3.956 19.884 1.00 89.69 95 PHE A N 1
ATOM 755 C CA . PHE A 1 95 ? -4.302 -4.908 20.987 1.00 89.69 95 PHE A CA 1
ATOM 756 C C . PHE A 1 95 ? -3.218 -4.745 22.064 1.00 89.69 95 PHE A C 1
ATOM 758 O O . PHE A 1 95 ? -3.402 -5.162 23.201 1.00 89.69 95 PHE A O 1
ATOM 765 N N . ASP A 1 96 ? -2.124 -4.036 21.756 1.00 87.31 96 ASP A N 1
ATOM 766 C CA . ASP A 1 96 ? -1.089 -3.691 22.744 1.00 87.31 96 ASP A CA 1
ATOM 767 C C . ASP A 1 96 ? -1.613 -2.742 23.841 1.00 87.31 96 ASP A C 1
ATOM 769 O O . ASP A 1 96 ? -1.002 -2.613 24.900 1.00 87.31 96 ASP A O 1
ATOM 773 N N . LYS A 1 97 ? -2.697 -2.003 23.558 1.00 87.62 97 LYS A N 1
ATOM 774 C CA . LYS A 1 97 ? -3.274 -0.990 24.458 1.00 87.62 97 LYS A CA 1
ATOM 775 C C . LYS A 1 97 ? -4.679 -1.336 24.935 1.00 87.62 97 LYS A C 1
ATOM 777 O O . LYS A 1 97 ? -5.079 -0.869 25.996 1.00 87.62 97 LYS A O 1
ATOM 782 N N . ILE A 1 98 ? -5.434 -2.073 24.126 1.00 87.69 98 ILE A N 1
ATOM 783 C CA . ILE A 1 98 ? -6.842 -2.390 24.359 1.00 87.69 98 ILE A CA 1
ATOM 784 C C . ILE A 1 98 ? -7.008 -3.880 24.076 1.00 87.69 98 ILE A C 1
ATOM 786 O O . ILE A 1 98 ? -6.855 -4.280 22.931 1.00 87.69 98 ILE A O 1
ATOM 790 N N . LEU A 1 99 ? -7.284 -4.687 25.101 1.00 87.00 99 LEU A N 1
ATOM 791 C CA . LEU A 1 99 ? -7.359 -6.148 24.958 1.00 87.00 99 LEU A CA 1
ATOM 792 C C . LEU A 1 99 ? -8.481 -6.582 24.009 1.00 87.00 99 LEU A C 1
ATOM 794 O O . LEU A 1 99 ? -8.249 -7.429 23.153 1.00 87.00 99 LEU A O 1
ATOM 798 N N . ASP A 1 100 ? -9.636 -5.925 24.113 1.00 89.44 100 ASP A N 1
ATOM 799 C CA . ASP A 1 100 ? -10.819 -6.211 23.307 1.00 89.44 100 ASP A CA 1
ATOM 800 C C . ASP A 1 100 ? -11.209 -4.971 22.496 1.00 89.44 100 ASP A C 1
ATOM 802 O O . ASP A 1 100 ? -11.443 -3.889 23.043 1.00 89.44 100 ASP A O 1
ATOM 806 N N . ILE A 1 101 ? -11.243 -5.108 21.170 1.00 92.62 101 ILE A N 1
ATOM 807 C CA . ILE A 1 101 ? -11.625 -4.032 20.252 1.00 92.62 101 ILE A CA 1
ATOM 808 C C . ILE A 1 101 ? -12.962 -4.402 19.619 1.00 92.62 101 ILE A C 1
ATOM 810 O O . ILE A 1 101 ? -13.022 -5.254 18.738 1.00 92.62 101 ILE A O 1
ATOM 814 N N . GLU A 1 102 ? -14.012 -3.705 20.037 1.00 92.50 102 GLU A N 1
ATOM 815 C CA . GLU A 1 102 ? -15.360 -3.822 19.481 1.00 92.50 102 GLU A CA 1
ATOM 816 C C . GLU A 1 102 ? -15.719 -2.577 18.662 1.00 92.50 102 GLU A C 1
ATOM 818 O O . GLU A 1 102 ? -15.233 -1.467 18.933 1.00 92.50 102 GLU A O 1
ATOM 823 N N . GLY A 1 103 ? -16.576 -2.747 17.658 1.00 92.88 103 GLY A N 1
ATOM 824 C CA . GLY A 1 103 ? -17.033 -1.661 16.798 1.00 92.88 103 GLY A CA 1
ATOM 825 C C . GLY A 1 103 ? -17.747 -2.145 15.547 1.00 92.88 103 GLY A C 1
ATOM 826 O O . GLY A 1 103 ? -17.857 -3.344 15.293 1.00 92.88 103 GLY A O 1
ATOM 827 N N . VAL A 1 104 ? -18.197 -1.186 14.744 1.00 95.00 104 VAL A N 1
ATOM 828 C CA . VAL A 1 104 ? -18.772 -1.455 13.424 1.00 95.00 104 VAL A CA 1
ATOM 829 C C . VAL A 1 104 ? -17.653 -1.416 12.393 1.00 95.00 104 VAL A C 1
ATOM 831 O O . VAL A 1 104 ? -16.914 -0.436 12.319 1.00 95.00 104 VAL A O 1
ATOM 834 N N . LEU A 1 105 ? -17.523 -2.471 11.587 1.00 95.69 105 LEU A N 1
ATOM 835 C CA . LEU A 1 105 ? -16.595 -2.487 10.460 1.00 95.69 105 LEU A CA 1
ATOM 836 C C . LEU A 1 105 ? -17.152 -1.619 9.325 1.00 95.69 105 LEU A C 1
ATOM 838 O O . LEU A 1 105 ? -18.063 -2.019 8.606 1.00 95.69 105 LEU A O 1
ATOM 842 N N . GLU A 1 106 ? -16.578 -0.434 9.148 1.00 96.19 106 GLU A N 1
ATOM 843 C CA . GLU A 1 106 ? -16.967 0.514 8.101 1.00 96.19 106 GLU A CA 1
ATOM 844 C C . GLU A 1 106 ? -16.209 0.276 6.791 1.00 96.19 106 GLU A C 1
ATOM 846 O O . GLU A 1 106 ? -16.640 0.730 5.730 1.00 96.19 106 GLU A O 1
ATOM 851 N N . GLY A 1 107 ? -15.090 -0.451 6.820 1.00 95.31 107 GLY A N 1
ATOM 852 C CA . GLY A 1 107 ? -14.387 -0.817 5.598 1.00 95.31 107 GLY A CA 1
ATOM 853 C C . GLY A 1 107 ? -13.048 -1.507 5.794 1.00 95.31 107 GLY A C 1
ATOM 854 O O . GLY A 1 107 ? -12.529 -1.626 6.903 1.00 95.31 107 GLY A O 1
ATOM 855 N N . ILE A 1 108 ? -12.455 -1.927 4.678 1.00 94.31 108 ILE A N 1
ATOM 856 C CA . ILE A 1 108 ? -11.097 -2.480 4.642 1.00 94.31 108 ILE A CA 1
ATOM 857 C C . ILE A 1 108 ? -10.264 -1.784 3.569 1.00 94.31 108 ILE A C 1
ATOM 859 O O . ILE A 1 108 ? -10.702 -1.640 2.431 1.00 94.31 108 ILE A O 1
ATOM 863 N N . LYS A 1 109 ? -9.035 -1.375 3.897 1.00 93.88 109 LYS A N 1
ATOM 864 C CA . LYS A 1 109 ? -8.094 -0.826 2.907 1.00 93.88 109 LYS A CA 1
ATOM 865 C C . LYS A 1 109 ? -6.683 -1.332 3.153 1.00 93.88 109 LYS A C 1
ATO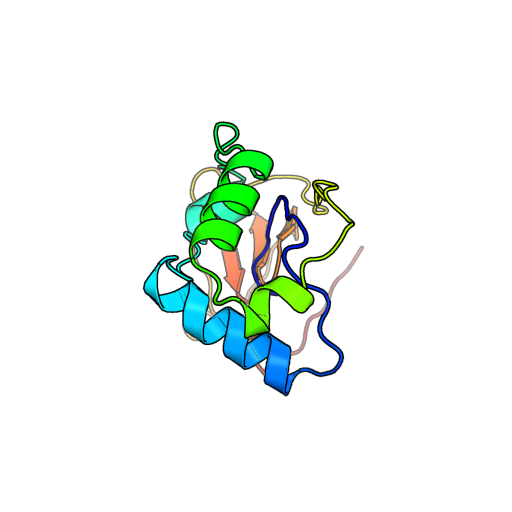M 867 O O . LYS A 1 109 ? -6.015 -0.967 4.118 1.00 93.88 109 LYS A O 1
ATOM 872 N N . GLY A 1 110 ? -6.217 -2.184 2.246 1.00 91.62 110 GLY A N 1
ATOM 873 C CA . GLY A 1 110 ? -4.955 -2.895 2.410 1.00 91.62 110 GLY A CA 1
ATOM 874 C C . GLY A 1 110 ? -4.978 -3.805 3.643 1.00 91.62 110 GLY A C 1
ATOM 875 O O . GLY A 1 110 ? -5.876 -4.625 3.791 1.00 91.62 110 GLY A O 1
ATOM 876 N N . GLN A 1 111 ? -4.006 -3.625 4.535 1.00 92.25 111 GLN A N 1
ATOM 877 C CA . GLN A 1 111 ? -3.910 -4.328 5.823 1.00 92.25 111 GLN A CA 1
ATOM 878 C C . GLN A 1 111 ? -4.697 -3.673 6.977 1.00 92.25 111 GLN A C 1
ATOM 880 O O . GLN A 1 111 ? -4.532 -4.064 8.134 1.00 92.25 111 GLN A O 1
ATOM 885 N N . TYR A 1 112 ? -5.485 -2.635 6.695 1.00 94.75 112 TYR A N 1
ATOM 886 C CA . TYR A 1 112 ? -6.173 -1.851 7.715 1.00 94.75 112 TYR A CA 1
ATOM 887 C C . TYR A 1 112 ? -7.673 -2.142 7.723 1.00 94.75 112 TYR A C 1
ATOM 889 O O . TYR A 1 112 ? -8.322 -2.059 6.677 1.00 94.75 112 TYR A O 1
ATOM 897 N N . LEU A 1 113 ? -8.208 -2.430 8.909 1.00 95.12 113 LEU A N 1
ATOM 898 C CA . LEU A 1 113 ? -9.642 -2.418 9.186 1.00 95.12 113 LEU A CA 1
ATOM 899 C C . LEU A 1 113 ? -10.032 -1.005 9.632 1.00 95.12 113 LEU A C 1
ATOM 901 O O . LEU A 1 113 ? -9.363 -0.422 10.493 1.00 95.12 113 LEU A O 1
ATOM 905 N N . LEU A 1 114 ? -11.078 -0.458 9.022 1.00 96.69 114 LEU A N 1
ATOM 906 C CA . LEU A 1 114 ? -11.664 0.835 9.358 1.00 96.69 114 LEU A CA 1
ATOM 907 C C . LEU A 1 114 ? -12.900 0.571 10.210 1.00 96.69 114 LEU A C 1
ATOM 909 O O . LEU A 1 114 ? -13.830 -0.100 9.765 1.00 96.69 114 LEU A O 1
ATOM 913 N N . LEU A 1 115 ? -12.865 1.055 11.441 1.00 96.50 115 LEU A N 1
ATOM 914 C CA . LEU A 1 115 ? -13.927 0.916 12.419 1.00 96.50 115 LEU A CA 1
ATOM 915 C C . LEU A 1 115 ? -14.571 2.284 12.666 1.00 96.50 115 LEU A C 1
ATOM 917 O O . LEU A 1 115 ? -13.939 3.329 12.472 1.00 96.50 115 LEU A O 1
ATOM 921 N N . ASP A 1 116 ? -15.795 2.259 13.173 1.00 95.81 116 ASP A N 1
ATOM 922 C CA . ASP A 1 116 ? -16.523 3.435 13.636 1.00 95.81 116 ASP A CA 1
ATOM 923 C C . ASP A 1 116 ? -15.697 4.345 14.568 1.00 95.81 116 ASP A C 1
ATOM 925 O O . ASP A 1 116 ? -14.793 3.926 15.308 1.00 95.81 116 ASP A O 1
ATOM 929 N N . GLY A 1 117 ? -16.009 5.643 14.522 1.00 95.12 117 GLY A N 1
ATOM 930 C CA . GLY A 1 117 ? -15.334 6.657 15.336 1.00 95.12 117 GLY A CA 1
ATOM 931 C C . GLY A 1 117 ? -13.910 6.985 14.872 1.00 95.12 117 GLY A C 1
ATOM 932 O O . GLY A 1 117 ? -13.070 7.361 15.688 1.00 95.12 117 GLY A O 1
ATOM 933 N N . ASN A 1 118 ? -13.628 6.868 13.571 1.00 95.94 118 ASN A N 1
ATOM 934 C CA . ASN A 1 118 ? -12.313 7.091 12.953 1.00 95.94 118 ASN A CA 1
ATOM 935 C C . ASN A 1 118 ? -11.212 6.099 13.369 1.00 95.94 118 ASN A C 1
ATOM 937 O O . ASN A 1 118 ? -10.017 6.375 13.183 1.00 95.94 118 ASN A O 1
ATOM 941 N N . ARG A 1 119 ? -11.580 4.960 13.958 1.00 96.44 119 ARG A N 1
ATOM 942 C CA . ARG A 1 119 ? -10.624 3.989 14.490 1.00 96.44 119 ARG A CA 1
ATOM 943 C C . ARG A 1 119 ? -10.076 3.123 13.361 1.00 96.44 119 ARG A C 1
ATOM 945 O O . ARG A 1 119 ? -10.797 2.654 12.492 1.00 96.44 119 ARG A O 1
ATOM 952 N N . VAL A 1 120 ? -8.767 2.909 13.366 1.00 96.56 120 VAL A N 1
ATOM 953 C CA . VAL A 1 120 ? -8.057 2.158 12.331 1.00 96.56 120 VAL A CA 1
ATOM 954 C C . VAL A 1 120 ? -7.162 1.117 12.988 1.00 96.56 120 VAL A C 1
ATOM 956 O O . VAL A 1 120 ? -6.254 1.462 13.751 1.00 96.56 120 VAL A O 1
ATOM 959 N N . LEU A 1 121 ? -7.387 -0.153 12.654 1.00 94.94 121 LEU A N 1
ATOM 960 C CA . LEU A 1 121 ? -6.622 -1.292 13.157 1.00 94.94 121 LEU A CA 1
ATOM 961 C C . LEU A 1 121 ? -5.738 -1.861 12.044 1.00 94.94 121 LEU A C 1
ATOM 963 O O . LEU A 1 121 ? -6.233 -2.260 10.993 1.00 94.94 121 LEU A O 1
ATOM 967 N N . ASN A 1 122 ? -4.424 -1.927 12.268 1.00 93.75 122 ASN A N 1
ATOM 968 C CA . ASN A 1 122 ? -3.514 -2.628 11.359 1.00 93.75 122 ASN A CA 1
ATOM 969 C C . ASN A 1 122 ? -3.464 -4.111 11.733 1.00 93.75 122 ASN A C 1
ATOM 971 O O . ASN A 1 122 ? -2.705 -4.494 12.623 1.00 93.75 122 ASN A O 1
ATOM 975 N N . ILE A 1 123 ? -4.241 -4.942 11.042 1.00 90.44 123 ILE A N 1
ATOM 976 C CA . ILE A 1 123 ? -4.400 -6.345 11.433 1.00 90.44 123 ILE A CA 1
ATOM 977 C C . ILE A 1 123 ? -3.111 -7.152 11.253 1.00 90.44 123 ILE A C 1
ATOM 979 O O . ILE A 1 123 ? -2.837 -8.055 12.034 1.00 90.44 123 ILE A O 1
ATOM 983 N N . ARG A 1 124 ? -2.250 -6.778 10.294 1.00 89.06 124 ARG A N 1
ATOM 984 C CA . ARG A 1 124 ? -0.980 -7.477 10.029 1.00 89.06 124 ARG A CA 1
ATOM 985 C C . ARG A 1 124 ? -0.008 -7.417 11.208 1.00 89.06 124 ARG A C 1
ATOM 987 O O . ARG A 1 124 ? 0.848 -8.288 11.340 1.00 89.06 124 ARG A O 1
ATOM 994 N N . ARG A 1 125 ? -0.103 -6.385 12.050 1.00 86.62 125 ARG A N 1
ATOM 995 C CA . ARG A 1 125 ? 0.748 -6.246 13.242 1.00 86.62 125 ARG A CA 1
ATOM 996 C C . ARG A 1 125 ? 0.458 -7.327 14.289 1.00 86.62 125 ARG A C 1
ATOM 998 O O . ARG A 1 125 ? 1.288 -7.553 15.164 1.00 86.62 125 ARG A O 1
ATOM 1005 N N . HIS A 1 126 ? -0.699 -7.971 14.204 1.00 85.88 126 HIS A N 1
ATOM 1006 C CA . HIS A 1 126 ? -1.215 -8.853 15.231 1.00 85.88 126 HIS A CA 1
ATOM 1007 C C . HIS A 1 126 ? -1.304 -10.289 14.711 1.00 85.88 126 HIS A C 1
ATOM 1009 O O . HIS A 1 126 ? -1.672 -10.539 13.565 1.00 85.88 126 HIS A O 1
ATOM 1015 N N . SER A 1 127 ? -0.951 -11.245 15.563 1.00 83.56 127 SER A N 1
ATOM 1016 C CA . SER A 1 127 ? -1.050 -12.677 15.292 1.00 83.56 127 SER A CA 1
ATOM 1017 C C . SER A 1 127 ? -1.634 -13.385 16.512 1.00 83.56 127 SER A C 1
ATOM 1019 O O . SER A 1 127 ? -1.401 -12.960 17.641 1.00 83.56 127 SER A O 1
ATOM 1021 N N . GLY A 1 128 ? -2.406 -14.453 16.285 1.00 81.38 128 GLY A N 1
ATOM 1022 C CA . GLY A 1 128 ? -2.987 -15.254 17.370 1.00 81.38 128 GLY A CA 1
ATOM 1023 C C . GLY A 1 128 ? -4.232 -14.661 18.039 1.00 81.38 128 GLY A C 1
ATOM 1024 O O . GLY A 1 128 ? -4.475 -14.970 19.199 1.00 81.38 128 GLY A O 1
ATOM 1025 N N . TYR A 1 129 ? -5.008 -13.837 17.328 1.00 83.25 129 TYR A N 1
ATOM 1026 C CA . TYR A 1 129 ? -6.280 -13.283 17.810 1.00 83.25 129 TYR A CA 1
ATOM 1027 C C . TYR A 1 129 ? -7.469 -13.957 17.121 1.00 83.25 129 TYR A C 1
ATOM 1029 O O . TYR A 1 129 ? -7.391 -14.298 15.938 1.00 83.25 129 TYR A O 1
ATOM 1037 N N . GLU A 1 130 ? -8.567 -14.122 17.856 1.00 84.00 130 GLU A N 1
ATOM 1038 C CA . GLU A 1 130 ? -9.865 -14.531 17.319 1.00 84.00 130 GLU A CA 1
ATOM 1039 C C . GLU A 1 130 ? -10.655 -13.290 16.886 1.00 84.00 130 GLU A C 1
ATOM 1041 O O . GLU A 1 130 ? -10.625 -12.260 17.557 1.00 84.00 130 GLU A O 1
ATOM 1046 N N . MET A 1 131 ? -11.344 -13.378 15.747 1.00 81.81 131 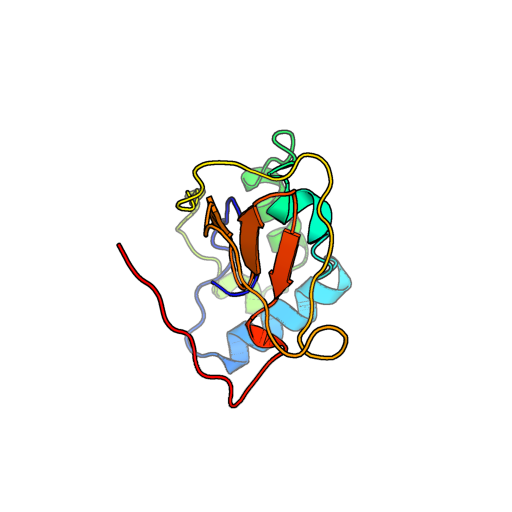MET A N 1
ATOM 1047 C CA . MET A 1 131 ? -12.281 -12.348 15.303 1.00 81.81 131 MET A CA 1
ATOM 1048 C C . MET A 1 131 ? -13.657 -12.971 15.129 1.00 81.81 131 MET A C 1
ATOM 1050 O O . MET A 1 131 ? -13.806 -13.947 14.393 1.00 81.81 131 MET A O 1
ATOM 1054 N N . VAL A 1 132 ? -14.650 -12.362 15.769 1.00 86.31 132 VAL A N 1
ATOM 1055 C CA . VAL A 1 132 ? -16.064 -12.711 15.628 1.00 86.31 132 VAL A CA 1
ATOM 1056 C C . VAL A 1 132 ? -16.754 -11.567 14.891 1.00 86.31 132 VAL A C 1
ATOM 1058 O O . VAL A 1 132 ? -16.499 -10.398 15.175 1.00 86.31 132 VAL A O 1
ATOM 1061 N N . MET A 1 133 ? -17.573 -11.901 13.896 1.00 83.19 133 MET A N 1
ATOM 1062 C CA . MET A 1 133 ? -18.337 -10.940 13.103 1.00 83.19 133 MET A CA 1
ATOM 1063 C C . MET A 1 133 ? -19.776 -11.431 12.985 1.00 83.19 133 MET A C 1
ATOM 1065 O O . MET A 1 133 ? -19.999 -12.551 12.525 1.00 83.19 133 MET A O 1
ATOM 1069 N N . ASP A 1 134 ? -20.718 -10.565 13.345 1.00 82.81 134 ASP A N 1
ATOM 1070 C CA . ASP A 1 134 ? -22.157 -10.786 13.200 1.00 82.81 134 ASP A CA 1
ATOM 1071 C C . ASP A 1 134 ? -22.713 -9.864 12.099 1.00 82.81 134 ASP A C 1
ATOM 1073 O O . ASP A 1 134 ? -22.200 -8.756 11.902 1.00 82.81 134 ASP A O 1
ATOM 1077 N N . TYR A 1 135 ? -23.724 -10.331 11.355 1.00 71.06 135 TYR A N 1
ATOM 1078 C CA . TYR A 1 135 ? -24.319 -9.642 10.198 1.00 71.06 135 TYR A CA 1
ATOM 1079 C C . TYR A 1 135 ? -25.842 -9.532 10.287 1.00 71.06 135 TYR A C 1
ATOM 1081 O O . TYR A 1 135 ? -26.482 -10.466 10.821 1.00 71.06 135 TYR A O 1
#

InterPro domains:
  IPR021246 Protein of unknown function DUF2797 [PF10977] (1-130)

Organism: NCBI:txid1236989